Protein AF-A0A5B1QFN9-F1 (afdb_monomer_lite)

Radius of gyration: 28.28 Å; chains: 1; bounding box: 83×27×73 Å

Structure (mmCIF, N/CA/C/O backbone):
data_AF-A0A5B1QFN9-F1
#
_entry.id   AF-A0A5B1QFN9-F1
#
loop_
_atom_site.group_PDB
_atom_site.id
_atom_site.type_symbol
_atom_site.label_atom_id
_atom_site.label_alt_id
_atom_site.label_comp_id
_atom_site.label_asym_id
_atom_site.label_entity_id
_atom_site.label_seq_id
_atom_site.pdbx_PDB_ins_code
_atom_site.Cartn_x
_atom_site.Cartn_y
_atom_site.Cartn_z
_atom_site.occupancy
_atom_site.B_iso_or_equiv
_atom_site.auth_seq_id
_atom_site.auth_comp_id
_atom_site.auth_asym_id
_atom_site.auth_atom_id
_atom_site.pdbx_PDB_model_num
ATOM 1 N N . MET A 1 1 ? -43.220 0.569 51.135 1.00 48.66 1 MET A N 1
ATOM 2 C CA . MET A 1 1 ? -42.879 -0.271 49.965 1.00 48.66 1 MET A CA 1
ATOM 3 C C . MET A 1 1 ? -41.743 0.400 49.202 1.00 48.66 1 MET A C 1
ATOM 5 O O . MET A 1 1 ? -41.890 1.586 48.935 1.00 48.66 1 MET A O 1
ATOM 9 N N . PRO A 1 2 ? -40.614 -0.271 48.910 1.00 59.47 2 PRO A N 1
ATOM 10 C CA . PRO A 1 2 ? -39.518 0.336 48.161 1.00 59.47 2 PRO A CA 1
ATOM 11 C C . PRO A 1 2 ? -39.712 0.124 46.651 1.00 59.47 2 PRO A C 1
ATOM 13 O O . PRO A 1 2 ? -39.983 -0.985 46.197 1.00 59.47 2 PRO A O 1
ATOM 16 N N . THR A 1 3 ? -39.586 1.192 45.869 1.00 63.12 3 THR A N 1
ATOM 17 C CA . THR A 1 3 ? -39.657 1.191 44.402 1.00 63.12 3 THR A CA 1
ATOM 18 C C . THR A 1 3 ? -38.321 0.739 43.803 1.00 63.12 3 THR A C 1
ATOM 20 O O . THR A 1 3 ? -37.258 1.255 44.151 1.00 63.12 3 THR A O 1
ATOM 23 N N . ALA A 1 4 ? -38.364 -0.251 42.908 1.00 62.91 4 ALA A N 1
ATOM 24 C CA . ALA A 1 4 ? -37.182 -0.834 42.277 1.00 62.91 4 ALA A CA 1
ATOM 25 C C . ALA A 1 4 ? -36.519 0.151 41.292 1.00 62.91 4 ALA A C 1
ATOM 27 O O . ALA A 1 4 ? -37.190 0.763 40.460 1.00 62.91 4 ALA A O 1
ATOM 28 N N . ARG A 1 5 ? -35.189 0.297 41.374 1.00 65.00 5 ARG A N 1
ATOM 29 C CA . ARG A 1 5 ? -34.385 1.103 40.441 1.00 65.00 5 ARG A CA 1
ATOM 30 C C . ARG A 1 5 ? -34.272 0.384 39.096 1.00 65.00 5 ARG A C 1
ATOM 32 O O . ARG A 1 5 ? -33.778 -0.735 39.031 1.00 65.00 5 ARG A O 1
ATOM 39 N N . SER A 1 6 ? -34.710 1.060 38.036 1.00 72.50 6 SER A N 1
ATOM 40 C CA . SER A 1 6 ? -34.591 0.619 36.644 1.00 72.50 6 SER A CA 1
ATOM 41 C C . SER A 1 6 ? -33.120 0.449 36.242 1.00 72.50 6 SER A C 1
ATOM 43 O O . SER A 1 6 ? -32.360 1.417 36.199 1.00 72.50 6 SER A O 1
ATOM 45 N N . SER A 1 7 ? -32.714 -0.788 35.955 1.00 68.12 7 SER A N 1
ATOM 46 C CA . SER A 1 7 ? -31.404 -1.151 35.413 1.00 68.12 7 SER A CA 1
ATOM 47 C C . SER A 1 7 ? -31.404 -0.965 33.895 1.00 68.12 7 SER A C 1
ATOM 49 O O . SER A 1 7 ? -31.585 -1.921 33.139 1.00 68.12 7 SER A O 1
ATOM 51 N N . ARG A 1 8 ? -31.260 0.275 33.420 1.00 73.06 8 ARG A N 1
ATOM 52 C CA . ARG A 1 8 ? -31.105 0.514 31.981 1.00 73.06 8 ARG A CA 1
ATOM 53 C C . ARG A 1 8 ? -29.687 0.105 31.555 1.00 73.06 8 ARG A C 1
ATOM 55 O O . ARG A 1 8 ? -28.740 0.571 32.187 1.00 73.06 8 ARG A O 1
ATOM 62 N N . PRO A 1 9 ? -29.514 -0.725 30.511 1.00 71.38 9 PRO A N 1
ATOM 63 C CA . PRO A 1 9 ? -28.191 -1.028 29.982 1.00 71.38 9 PRO A CA 1
ATOM 64 C C . PRO A 1 9 ? -27.549 0.262 29.470 1.00 71.38 9 PRO A C 1
ATOM 66 O O . PRO A 1 9 ? -28.173 1.007 28.710 1.00 71.38 9 PRO A O 1
ATOM 69 N N . THR A 1 10 ? -26.323 0.543 29.901 1.00 72.31 10 THR A N 1
ATOM 70 C CA . THR A 1 10 ? -25.545 1.677 29.397 1.00 72.31 10 THR A CA 1
ATOM 71 C C . THR A 1 10 ? -25.329 1.493 27.891 1.00 72.31 10 THR A C 1
ATOM 73 O O . THR A 1 10 ? -24.894 0.412 27.483 1.00 72.31 10 THR A O 1
ATOM 76 N N . PRO A 1 11 ? -25.634 2.496 27.046 1.00 73.44 11 PRO A N 1
ATOM 77 C CA . PRO A 1 11 ? -25.344 2.402 25.622 1.00 73.44 11 PRO A CA 1
ATOM 78 C C . PRO A 1 11 ? -23.832 2.226 25.406 1.00 73.44 11 PRO A C 1
ATOM 80 O O . PRO A 1 11 ? -23.038 2.763 26.187 1.00 73.44 11 PRO A O 1
ATOM 83 N N . PRO A 1 12 ? -23.415 1.474 24.371 1.00 73.44 12 PRO A N 1
ATOM 84 C CA . PRO A 1 12 ? -22.004 1.319 24.058 1.00 73.44 12 PRO A CA 1
ATOM 85 C C . PRO A 1 12 ? -21.368 2.698 23.827 1.00 73.44 12 PRO A C 1
ATOM 87 O O . PRO A 1 12 ? -22.040 3.604 23.319 1.00 73.44 12 PRO A O 1
ATOM 90 N N . PRO A 1 13 ? -20.092 2.880 24.210 1.00 71.62 13 PRO A N 1
ATOM 91 C CA . PRO A 1 13 ? -19.401 4.143 24.005 1.00 71.62 13 PRO A CA 1
ATOM 92 C C . PRO A 1 13 ? -19.479 4.539 22.523 1.00 71.62 13 PRO A C 1
ATOM 94 O O . PRO A 1 13 ? -19.381 3.663 21.655 1.00 71.62 13 PRO A O 1
ATOM 97 N N . PRO A 1 14 ? -19.673 5.833 22.214 1.00 68.25 14 PRO A N 1
ATOM 98 C CA . PRO A 1 14 ? -19.771 6.292 20.837 1.00 68.25 14 PRO A CA 1
ATOM 99 C C . PRO A 1 14 ? -18.513 5.867 20.080 1.00 68.25 14 PRO A C 1
ATOM 101 O O . PRO A 1 14 ? -17.394 6.098 20.545 1.00 68.25 14 PRO A O 1
ATOM 104 N N . ALA A 1 15 ? -18.702 5.208 18.934 1.00 67.50 15 ALA A N 1
ATOM 105 C CA . ALA A 1 15 ? -17.606 4.798 18.069 1.00 67.50 15 ALA A CA 1
ATOM 106 C C . ALA A 1 15 ? -16.735 6.027 17.782 1.00 67.50 15 ALA A C 1
ATOM 108 O O . ALA A 1 15 ? -17.229 7.025 17.255 1.00 67.50 15 ALA A O 1
ATOM 109 N N . ALA A 1 16 ? -15.467 5.973 18.200 1.00 66.31 16 ALA A N 1
ATOM 110 C CA . ALA A 1 16 ? -14.538 7.078 18.030 1.00 66.31 16 ALA A CA 1
ATOM 111 C C . ALA A 1 16 ? -14.548 7.534 16.568 1.00 66.31 16 ALA A C 1
ATOM 113 O O . ALA A 1 16 ? -14.482 6.710 15.653 1.00 66.31 16 ALA A O 1
ATOM 114 N N . ASP A 1 17 ? -14.668 8.845 16.385 1.00 72.12 17 ASP A N 1
ATOM 115 C CA . ASP A 1 17 ? -14.858 9.500 15.098 1.00 72.12 17 ASP A CA 1
ATOM 116 C C . ASP A 1 17 ? -13.849 8.959 14.073 1.00 72.12 17 ASP A C 1
ATOM 118 O O . ASP A 1 17 ? -12.637 9.132 14.227 1.00 72.12 17 ASP A O 1
ATOM 122 N N . VAL A 1 18 ? -14.339 8.257 13.044 1.00 65.94 18 VAL A N 1
ATOM 123 C CA . VAL A 1 18 ? -13.500 7.525 12.071 1.00 65.94 18 VAL A CA 1
ATOM 124 C C . VAL A 1 18 ? -12.481 8.459 11.408 1.00 65.94 18 VAL A C 1
ATOM 126 O O . VAL A 1 18 ? -11.384 8.038 11.047 1.00 65.94 18 VAL A O 1
ATOM 129 N N . ARG A 1 19 ? -12.804 9.756 11.331 1.00 71.50 19 ARG A N 1
ATOM 130 C CA . ARG A 1 19 ? -11.955 10.813 10.766 1.00 71.50 19 ARG A CA 1
ATOM 131 C C . ARG A 1 19 ? -10.745 11.184 11.629 1.00 71.50 19 ARG A C 1
ATOM 133 O O . ARG A 1 19 ? -9.827 11.813 11.122 1.00 71.50 19 ARG A O 1
ATOM 140 N N . LYS A 1 20 ? -10.728 10.820 12.916 1.00 79.62 20 LYS A N 1
ATOM 141 C CA . LYS A 1 20 ? -9.627 11.123 13.852 1.00 79.62 20 LYS A CA 1
ATOM 142 C C . LYS A 1 20 ? -8.640 9.964 14.020 1.00 79.62 20 LYS A C 1
ATOM 144 O O . LYS A 1 20 ? -7.712 10.055 14.820 1.00 79.62 20 LYS A O 1
ATOM 149 N N . ARG A 1 21 ? -8.838 8.855 13.300 1.00 77.12 21 ARG A N 1
ATOM 150 C CA . ARG A 1 21 ? -8.025 7.643 13.431 1.00 77.12 21 ARG A CA 1
ATOM 151 C C . ARG A 1 21 ? -6.773 7.720 12.554 1.00 77.12 21 ARG A C 1
ATOM 153 O O . ARG A 1 21 ? -6.854 8.083 11.385 1.00 77.12 21 ARG A O 1
ATOM 160 N N . SER A 1 22 ? -5.616 7.345 13.103 1.00 87.62 22 SER A N 1
ATOM 161 C CA . SER A 1 22 ? -4.382 7.245 12.314 1.00 87.62 22 SER A CA 1
ATOM 162 C C . SER A 1 22 ? -4.507 6.155 11.246 1.00 87.62 22 SER A C 1
ATOM 164 O O . SER A 1 22 ? -5.183 5.144 11.453 1.00 87.62 22 SER A O 1
ATOM 166 N N . LEU A 1 23 ? -3.821 6.327 10.111 1.00 87.12 23 LEU A N 1
ATOM 167 C CA . LEU A 1 23 ? -3.836 5.351 9.012 1.00 87.12 23 LEU A CA 1
ATOM 168 C C . LEU A 1 23 ? -3.435 3.946 9.486 1.00 87.12 23 LEU A C 1
ATOM 170 O O . LEU A 1 23 ? -4.043 2.960 9.079 1.00 87.12 23 LEU A O 1
ATOM 174 N N . TRP A 1 24 ? -2.487 3.861 10.422 1.00 85.75 24 TRP A N 1
ATOM 175 C CA . TRP A 1 24 ? -2.081 2.608 11.057 1.00 85.75 24 TRP A CA 1
ATOM 176 C C . TRP A 1 24 ? -3.178 1.976 11.906 1.00 85.75 24 TRP A C 1
ATOM 178 O O . TRP A 1 24 ? -3.423 0.772 11.808 1.00 85.75 24 TRP A O 1
ATOM 188 N N . ALA A 1 25 ? -3.870 2.777 12.717 1.00 85.06 25 ALA A N 1
ATOM 189 C CA . ALA A 1 25 ? -4.971 2.280 13.524 1.00 85.06 25 ALA A CA 1
ATOM 190 C C . ALA A 1 25 ? -6.144 1.827 12.643 1.00 85.06 25 ALA A C 1
ATOM 192 O O . ALA A 1 25 ? -6.845 0.892 13.028 1.00 85.06 25 ALA A O 1
ATOM 193 N N . SER A 1 26 ? -6.361 2.464 11.489 1.00 86.31 26 SER A N 1
ATOM 194 C CA . SER A 1 26 ? -7.338 2.029 10.487 1.00 86.31 26 SER A CA 1
ATOM 195 C C . SER A 1 26 ? -6.897 0.724 9.823 1.00 86.31 26 SER A C 1
ATOM 197 O O . SER A 1 26 ? -7.663 -0.234 9.813 1.00 86.31 26 SER A O 1
ATOM 199 N N . TYR A 1 27 ? -5.639 0.623 9.383 1.00 86.69 27 TYR A N 1
ATOM 200 C CA . TYR A 1 27 ? -5.077 -0.591 8.781 1.00 86.69 27 TYR A CA 1
ATOM 201 C C . TYR A 1 27 ? -5.132 -1.812 9.710 1.00 86.69 27 TYR A C 1
ATOM 203 O O . TYR A 1 27 ? -5.379 -2.926 9.254 1.00 86.69 27 TYR A O 1
ATOM 211 N N . ALA A 1 28 ? -4.935 -1.620 11.018 1.00 87.88 28 ALA A N 1
ATOM 212 C CA . ALA A 1 28 ? -5.005 -2.698 12.003 1.00 87.88 28 ALA A CA 1
ATOM 213 C C . ALA A 1 28 ? -6.415 -3.297 12.166 1.00 87.88 28 ALA A C 1
ATOM 215 O O . ALA A 1 28 ? -6.532 -4.462 12.535 1.00 87.88 28 ALA A O 1
ATOM 216 N N . VAL A 1 29 ? -7.470 -2.526 11.879 1.00 90.12 29 VAL A N 1
ATOM 217 C CA . VAL A 1 29 ? -8.874 -2.972 11.982 1.00 90.12 29 VAL A CA 1
ATOM 218 C C . VAL A 1 29 ? -9.378 -3.632 10.700 1.00 90.12 29 VAL A C 1
ATOM 220 O O . VAL A 1 29 ? -10.420 -4.285 10.713 1.00 90.12 29 VAL A O 1
ATOM 223 N N . LEU A 1 30 ? -8.650 -3.503 9.589 1.00 89.00 30 LEU A N 1
ATOM 224 C CA . LEU A 1 30 ? -9.064 -4.113 8.331 1.00 89.00 30 LEU A CA 1
ATOM 225 C C . LEU A 1 30 ? -9.088 -5.653 8.425 1.00 89.00 30 LEU A C 1
ATOM 227 O O . LEU A 1 30 ? -8.208 -6.251 9.052 1.00 89.00 30 LEU A O 1
ATOM 231 N N . PRO A 1 31 ? -10.035 -6.321 7.736 1.00 90.50 31 PRO A N 1
ATOM 232 C CA . PRO A 1 31 ? -10.040 -7.774 7.606 1.00 90.50 31 PRO A CA 1
ATOM 233 C C . PRO A 1 31 ? -8.726 -8.295 7.016 1.00 90.50 31 PRO A C 1
ATOM 235 O O . PRO A 1 31 ? -8.135 -7.661 6.137 1.00 90.50 31 PRO A O 1
ATOM 238 N N . ALA A 1 32 ? -8.301 -9.489 7.439 1.00 92.00 32 ALA A N 1
ATOM 239 C CA . ALA A 1 32 ? -7.034 -10.093 7.012 1.00 92.00 32 ALA A CA 1
ATOM 240 C C . ALA A 1 32 ? -6.878 -10.145 5.480 1.00 92.00 32 ALA A C 1
ATOM 242 O O . ALA A 1 32 ? -5.814 -9.836 4.950 1.00 92.00 32 ALA A O 1
ATOM 243 N N . LYS A 1 33 ? -7.967 -10.445 4.761 1.00 93.88 33 LYS A N 1
ATOM 244 C CA . LYS A 1 33 ? -7.998 -10.501 3.293 1.00 93.88 33 LYS A CA 1
ATOM 245 C C . LYS A 1 33 ? -7.723 -9.139 2.640 1.00 93.88 33 LYS A C 1
ATOM 247 O O . LYS A 1 33 ? -7.004 -9.072 1.650 1.00 93.88 33 LYS A O 1
ATOM 252 N N . THR A 1 34 ? -8.242 -8.051 3.211 1.00 92.75 34 THR A N 1
ATOM 253 C CA . THR A 1 34 ? -8.013 -6.690 2.702 1.00 92.75 34 THR A CA 1
ATOM 254 C C . THR A 1 34 ? -6.591 -6.224 2.994 1.00 92.75 34 THR A C 1
ATOM 256 O O . THR A 1 34 ? -5.956 -5.639 2.125 1.00 92.75 34 THR A O 1
ATOM 259 N N . ARG A 1 35 ? -6.059 -6.532 4.186 1.00 93.56 35 ARG A N 1
ATOM 260 C CA . ARG A 1 35 ? -4.654 -6.247 4.531 1.00 93.56 35 ARG A CA 1
ATOM 261 C C . ARG A 1 35 ? -3.705 -6.960 3.569 1.00 93.56 35 ARG A C 1
ATOM 263 O O . ARG A 1 35 ? -2.814 -6.323 3.020 1.00 93.56 35 ARG A O 1
ATOM 270 N N . LEU A 1 36 ? -3.973 -8.237 3.288 1.00 95.06 36 LEU A N 1
ATOM 271 C CA . LEU A 1 36 ? -3.219 -9.015 2.308 1.00 95.06 36 LEU A CA 1
ATOM 272 C C . LEU A 1 36 ? -3.282 -8.383 0.913 1.00 95.06 36 LEU A C 1
ATOM 274 O O . LEU A 1 36 ? -2.244 -8.218 0.286 1.00 95.06 36 LEU A O 1
ATOM 278 N N . GLY A 1 37 ? -4.469 -7.981 0.450 1.00 96.00 37 GLY A N 1
ATOM 279 C CA . GLY A 1 37 ? -4.630 -7.312 -0.844 1.00 96.00 37 GLY A CA 1
ATOM 280 C C . GLY A 1 37 ? -3.852 -5.997 -0.944 1.00 96.00 37 GLY A C 1
ATOM 281 O O . GLY A 1 37 ? -3.194 -5.755 -1.951 1.00 96.00 37 GLY A O 1
ATOM 282 N N . ILE A 1 38 ? -3.863 -5.181 0.115 1.00 94.94 38 ILE A N 1
ATOM 283 C CA . ILE A 1 38 ? -3.081 -3.937 0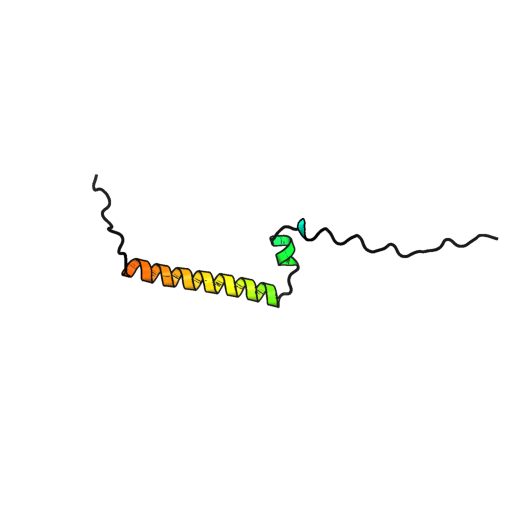.178 1.00 94.94 38 ILE A CA 1
ATOM 284 C C . ILE A 1 38 ? -1.583 -4.245 0.103 1.00 94.94 38 ILE A C 1
ATOM 286 O O . ILE A 1 38 ? -0.880 -3.641 -0.703 1.00 94.94 38 ILE A O 1
ATOM 290 N N . SER A 1 39 ? -1.089 -5.200 0.896 1.00 93.94 39 SER A N 1
ATOM 291 C CA . SER A 1 39 ? 0.322 -5.601 0.854 1.00 93.94 39 SER A CA 1
ATOM 292 C C . SER A 1 39 ? 0.728 -6.142 -0.518 1.00 93.94 39 SER A C 1
ATOM 294 O O . SER A 1 39 ? 1.798 -5.797 -1.014 1.00 93.94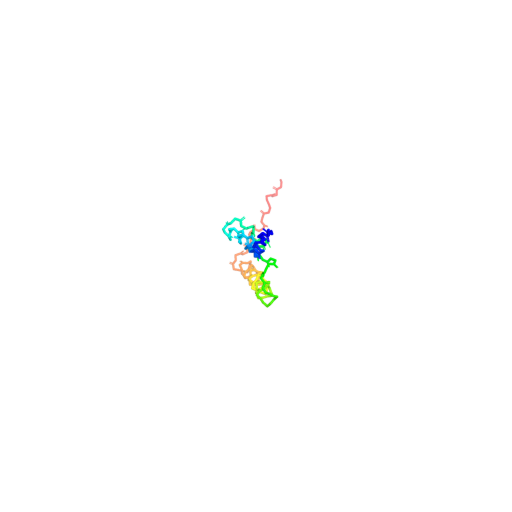 39 SER A O 1
ATOM 296 N N . LEU A 1 40 ? -0.135 -6.936 -1.157 1.00 96.81 40 LEU A N 1
ATOM 297 C CA . LEU A 1 40 ? 0.109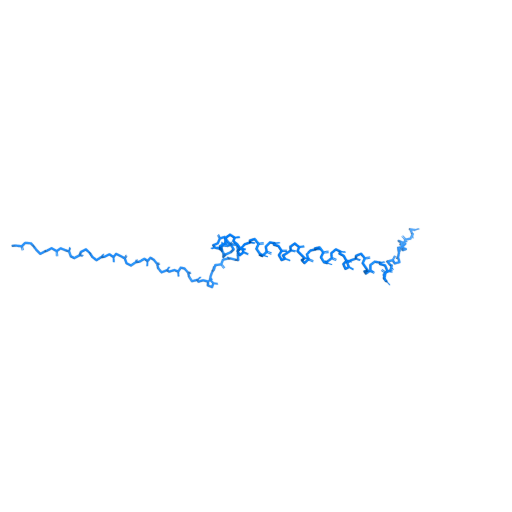 -7.464 -2.498 1.00 96.81 40 LEU A CA 1
ATOM 298 C C . LEU A 1 40 ? 0.165 -6.342 -3.542 1.00 96.81 40 LEU A C 1
ATOM 300 O O . LEU A 1 40 ? 1.039 -6.350 -4.401 1.00 96.81 40 LEU A O 1
ATOM 304 N N . GLY A 1 41 ? -0.731 -5.356 -3.441 1.00 96.69 41 GLY A N 1
ATOM 305 C CA . GLY A 1 41 ? -0.739 -4.183 -4.314 1.00 96.69 41 GLY A CA 1
ATOM 306 C C . GLY A 1 41 ? 0.533 -3.348 -4.173 1.00 96.69 41 GLY A C 1
ATOM 307 O O . GLY A 1 41 ? 1.150 -3.003 -5.176 1.00 96.69 41 GLY A O 1
ATOM 308 N N . VAL A 1 42 ? 0.977 -3.088 -2.939 1.00 96.56 42 VAL A N 1
ATOM 309 C CA . VAL A 1 42 ? 2.245 -2.380 -2.682 1.00 96.56 42 VAL A CA 1
ATOM 310 C C . VAL A 1 42 ? 3.431 -3.153 -3.263 1.00 96.56 42 VAL A C 1
ATOM 312 O O . VAL A 1 42 ? 4.294 -2.559 -3.904 1.00 96.56 42 VAL A O 1
ATOM 315 N N . CYS A 1 43 ? 3.457 -4.477 -3.095 1.00 97.25 43 CYS A N 1
ATOM 316 C CA . CYS A 1 43 ? 4.501 -5.325 -3.665 1.00 97.25 43 CYS A CA 1
ATOM 317 C C . CYS A 1 43 ? 4.507 -5.279 -5.202 1.00 97.25 43 CYS A C 1
ATOM 319 O O . CYS A 1 43 ? 5.564 -5.103 -5.803 1.00 97.25 43 CYS A O 1
ATOM 321 N N . ALA A 1 44 ? 3.336 -5.360 -5.839 1.00 97.44 44 ALA A N 1
ATOM 322 C CA . ALA A 1 44 ? 3.214 -5.281 -7.292 1.00 97.44 44 ALA A CA 1
ATOM 323 C C . ALA A 1 44 ? 3.711 -3.936 -7.844 1.00 97.44 44 ALA A C 1
ATOM 325 O O . ALA A 1 44 ? 4.440 -3.913 -8.833 1.00 97.44 44 ALA A O 1
ATOM 326 N N . VAL A 1 45 ? 3.375 -2.823 -7.181 1.00 97.50 45 VAL A N 1
ATOM 327 C CA . VAL A 1 45 ? 3.866 -1.489 -7.561 1.00 97.50 45 VAL A CA 1
ATOM 328 C C . VAL A 1 45 ? 5.383 -1.394 -7.408 1.00 97.50 45 VAL A C 1
ATOM 330 O O . VAL A 1 45 ? 6.045 -0.862 -8.294 1.00 97.50 45 VAL A O 1
ATOM 333 N N . ALA A 1 46 ? 5.951 -1.937 -6.327 1.00 96.56 46 ALA A N 1
ATOM 334 C CA . ALA A 1 46 ? 7.398 -1.942 -6.123 1.00 96.56 46 ALA A CA 1
ATOM 335 C C . ALA A 1 46 ? 8.130 -2.737 -7.217 1.00 96.56 46 ALA A C 1
ATOM 337 O O . ALA A 1 46 ? 9.098 -2.242 -7.789 1.00 96.56 46 ALA A O 1
ATOM 338 N N . LEU A 1 47 ? 7.639 -3.935 -7.553 1.00 97.00 47 LEU A N 1
ATOM 339 C CA . LEU A 1 47 ? 8.207 -4.754 -8.628 1.00 97.00 47 LEU A CA 1
ATOM 340 C C . LEU A 1 47 ? 8.108 -4.059 -9.990 1.00 97.00 47 LEU A C 1
ATOM 342 O O . LEU A 1 47 ? 9.078 -4.049 -10.743 1.00 97.00 47 LEU A O 1
ATOM 346 N N . ALA A 1 48 ? 6.963 -3.441 -10.289 1.00 96.19 48 ALA A N 1
ATOM 347 C CA . ALA A 1 48 ? 6.795 -2.660 -11.508 1.00 96.19 48 ALA A CA 1
ATOM 348 C C . ALA A 1 48 ? 7.765 -1.469 -11.555 1.00 96.19 48 ALA A C 1
ATOM 350 O O . ALA A 1 48 ? 8.362 -1.215 -12.595 1.00 96.19 48 ALA A O 1
ATOM 351 N N . GLY A 1 49 ? 7.964 -0.772 -10.433 1.00 94.62 49 GLY A N 1
ATOM 352 C CA . GLY A 1 49 ? 8.910 0.338 -10.328 1.00 94.62 49 GLY A CA 1
ATOM 353 C C . GLY A 1 49 ? 10.355 -0.082 -10.597 1.00 94.62 49 GLY A C 1
ATOM 354 O O . GLY A 1 49 ? 11.046 0.600 -11.346 1.00 94.62 49 GLY A O 1
ATOM 355 N N . ILE A 1 50 ? 10.786 -1.226 -10.053 1.00 95.12 50 ILE A N 1
ATOM 356 C CA . ILE A 1 50 ? 12.117 -1.793 -10.331 1.00 95.12 50 ILE A CA 1
ATOM 357 C C . ILE A 1 50 ? 12.258 -2.097 -11.825 1.00 95.12 50 ILE A C 1
ATOM 359 O O . ILE A 1 50 ? 13.201 -1.637 -12.458 1.00 95.12 50 ILE A O 1
ATOM 363 N N . PHE A 1 51 ? 11.284 -2.794 -12.414 1.00 92.69 51 PHE A N 1
ATOM 364 C CA . PHE A 1 51 ? 11.334 -3.144 -13.834 1.00 92.69 51 PHE A CA 1
ATOM 365 C C . PHE A 1 51 ? 11.371 -1.910 -14.748 1.00 92.69 51 PHE A C 1
ATOM 367 O O . PHE A 1 51 ? 12.076 -1.888 -15.755 1.00 92.69 51 PHE A O 1
ATOM 374 N N . VAL A 1 52 ? 10.615 -0.868 -14.397 1.00 92.56 52 VAL A N 1
ATOM 375 C CA . VAL A 1 52 ? 10.627 0.408 -15.118 1.00 92.56 52 VAL A CA 1
ATOM 376 C C . VAL A 1 52 ? 11.976 1.114 -14.965 1.00 92.56 52 VAL A C 1
ATOM 378 O O . VAL A 1 52 ? 12.475 1.635 -15.958 1.00 92.56 52 VAL A O 1
ATOM 381 N N . SER A 1 53 ? 12.598 1.084 -13.780 1.00 88.31 53 SER A N 1
ATOM 382 C CA . SER A 1 53 ? 13.951 1.622 -13.556 1.00 88.31 53 SER A CA 1
ATOM 383 C C . SER A 1 53 ? 14.973 0.962 -14.480 1.00 88.31 53 SER A C 1
ATOM 385 O O . SER A 1 53 ? 15.699 1.658 -15.183 1.00 88.31 53 SER A O 1
ATOM 387 N N . ASP A 1 54 ? 14.948 -0.370 -14.576 1.00 87.75 54 ASP A N 1
ATOM 388 C CA . ASP A 1 54 ? 15.851 -1.124 -15.452 1.00 87.75 54 ASP A CA 1
ATOM 389 C C . ASP A 1 54 ? 15.650 -0.793 -16.939 1.00 87.75 54 ASP A C 1
ATOM 391 O O . ASP A 1 54 ? 16.550 -1.006 -17.750 1.00 87.75 54 ASP A O 1
ATOM 395 N N . GLN A 1 55 ? 14.456 -0.352 -17.341 1.00 86.12 55 GLN A N 1
ATOM 396 C CA . GLN A 1 55 ? 14.183 0.077 -18.716 1.00 86.12 55 GLN A CA 1
ATOM 397 C C . GLN A 1 55 ? 14.639 1.516 -18.958 1.00 86.12 55 GLN A C 1
ATOM 399 O O . GLN A 1 55 ? 15.277 1.785 -19.971 1.00 86.12 55 GLN A O 1
ATOM 404 N N . LEU A 1 56 ? 14.390 2.414 -18.003 1.00 84.69 56 LEU A N 1
ATOM 405 C CA . LEU A 1 56 ? 14.880 3.792 -18.045 1.00 84.69 56 LEU A CA 1
ATOM 406 C C . LEU A 1 56 ? 16.404 3.853 -18.143 1.00 84.69 56 LEU A C 1
ATOM 408 O O . LEU A 1 56 ? 16.917 4.651 -18.916 1.00 84.69 56 LEU A O 1
ATOM 412 N N . GLU A 1 57 ? 17.126 2.990 -17.431 1.00 80.19 57 GLU A N 1
ATOM 413 C CA . GLU A 1 57 ? 18.590 2.920 -17.526 1.00 80.19 57 GLU A CA 1
ATOM 414 C C . GLU A 1 57 ? 19.087 2.469 -18.909 1.00 80.19 57 GLU A C 1
ATOM 416 O O . GLU A 1 57 ? 20.167 2.878 -19.336 1.00 80.19 57 GLU A O 1
ATOM 421 N N . LYS A 1 58 ? 18.311 1.650 -19.635 1.00 80.31 58 LYS A N 1
ATOM 422 C CA . LYS A 1 58 ? 18.655 1.231 -21.006 1.00 80.31 58 LYS A CA 1
ATOM 423 C C . LYS A 1 58 ? 18.411 2.343 -22.022 1.00 80.31 58 LYS A C 1
ATOM 425 O O . LYS A 1 58 ? 19.207 2.502 -22.944 1.00 80.31 58 LYS A O 1
ATOM 430 N N . ASP A 1 59 ? 17.317 3.082 -21.856 1.00 81.31 59 ASP A N 1
ATOM 431 C CA . ASP A 1 59 ? 16.896 4.123 -22.797 1.00 81.31 59 ASP A CA 1
ATOM 432 C C . ASP A 1 59 ? 17.597 5.469 -22.535 1.00 81.31 59 ASP A C 1
ATOM 434 O O . ASP A 1 59 ? 17.808 6.256 -23.458 1.00 81.31 59 ASP A O 1
ATOM 438 N N . MET A 1 60 ? 17.980 5.733 -21.283 1.00 76.00 60 MET A N 1
ATOM 439 C CA . MET A 1 60 ? 18.712 6.921 -20.843 1.00 76.00 60 MET A CA 1
ATOM 440 C C . MET A 1 60 ? 19.934 6.501 -20.018 1.00 76.00 60 MET A C 1
ATOM 442 O O . MET A 1 60 ? 19.902 6.570 -18.784 1.00 76.00 60 MET A O 1
ATOM 446 N N . PRO A 1 61 ? 21.024 6.066 -20.676 1.00 70.19 61 PRO A N 1
ATOM 447 C CA . PRO A 1 61 ? 22.262 5.776 -19.974 1.00 70.19 61 PRO A CA 1
ATOM 448 C C . PRO A 1 61 ? 22.731 7.043 -19.257 1.00 70.19 61 PRO A C 1
ATOM 450 O O . PRO A 1 61 ? 22.853 8.110 -19.860 1.00 70.19 61 PRO A O 1
ATOM 453 N N . ALA A 1 62 ? 22.972 6.939 -17.952 1.00 69.88 62 ALA A N 1
ATOM 454 C CA . ALA A 1 62 ? 23.582 8.028 -17.211 1.00 69.88 62 ALA A CA 1
ATOM 455 C C . ALA A 1 62 ? 24.989 8.254 -17.779 1.00 69.88 62 ALA A C 1
ATOM 457 O O . ALA A 1 62 ? 25.813 7.339 -17.743 1.00 69.88 62 ALA A O 1
ATOM 458 N N . ASP A 1 63 ? 25.269 9.455 -18.290 1.00 67.81 63 ASP A N 1
ATOM 459 C CA . ASP A 1 63 ? 26.624 9.872 -18.647 1.00 67.81 63 ASP A CA 1
ATOM 460 C C . ASP A 1 63 ? 27.477 9.861 -17.373 1.00 67.81 63 ASP A C 1
ATOM 462 O O . ASP A 1 63 ? 27.580 10.844 -16.636 1.00 67.81 63 ASP A O 1
ATOM 466 N N . SER A 1 64 ? 28.077 8.712 -17.070 1.00 65.44 64 SER A N 1
ATOM 467 C CA . SER A 1 64 ? 28.974 8.524 -15.941 1.00 65.44 64 SER A CA 1
ATOM 468 C C . SER A 1 64 ? 30.324 9.161 -16.265 1.00 65.44 64 SER A C 1
ATOM 470 O O . SER A 1 64 ? 31.328 8.473 -16.445 1.00 65.44 64 SER A O 1
ATOM 472 N N . THR A 1 65 ? 30.354 10.488 -16.354 1.00 63.25 65 THR A N 1
ATOM 473 C CA . THR A 1 65 ? 31.594 11.259 -16.289 1.00 63.25 65 THR A CA 1
ATOM 474 C C . THR A 1 65 ? 31.651 11.903 -14.907 1.00 63.25 65 THR A C 1
ATOM 476 O O . THR A 1 65 ? 31.061 12.964 -14.704 1.00 63.25 65 THR A O 1
ATOM 479 N N . PRO A 1 66 ? 32.312 11.286 -13.911 1.00 71.19 66 PRO A N 1
ATOM 480 C CA . PRO A 1 66 ? 32.679 12.036 -12.719 1.00 71.19 66 PRO A CA 1
ATOM 481 C C . PRO A 1 66 ? 33.637 13.162 -13.152 1.00 71.19 66 PRO A C 1
ATOM 483 O O . PRO A 1 66 ? 34.528 12.898 -13.967 1.00 71.19 66 PRO A O 1
ATOM 486 N N . PRO A 1 67 ? 33.502 14.408 -12.653 1.00 70.25 67 PRO A N 1
ATOM 487 C CA . PRO A 1 67 ? 34.544 15.403 -12.860 1.00 70.25 67 PRO A CA 1
ATOM 488 C C . PRO A 1 67 ? 35.845 14.842 -12.275 1.00 70.25 67 PRO A C 1
ATOM 490 O O . PRO A 1 67 ? 35.938 14.566 -11.078 1.00 70.25 67 PRO A O 1
ATOM 493 N N . LYS A 1 68 ? 36.824 14.596 -13.151 1.00 68.44 68 LYS A N 1
ATOM 494 C CA . LYS A 1 68 ? 38.180 14.221 -12.751 1.00 68.44 68 LYS A CA 1
ATOM 495 C C . LYS A 1 68 ? 38.777 15.412 -11.980 1.00 68.44 68 LYS A C 1
ATOM 497 O O . LYS A 1 68 ? 38.622 16.528 -12.476 1.00 68.44 68 LYS A O 1
ATOM 502 N N . PRO A 1 69 ? 39.378 15.197 -10.793 1.00 68.75 69 PRO A N 1
ATOM 503 C CA . PRO A 1 69 ? 39.990 16.276 -10.019 1.00 68.75 69 PRO A CA 1
ATOM 504 C C . PRO A 1 69 ? 41.111 16.974 -10.793 1.00 68.75 69 PRO A C 1
ATOM 506 O O . PRO A 1 69 ? 41.760 16.301 -11.633 1.00 68.75 69 PRO A O 1
#

pLDDT: mean 81.14, std 12.32, range [48.66, 97.5]

Secondary structure (DSSP, 8-state):
-PPPP--PPPPPPPPP-GGGS-HHHHHHHS-HHHHHHHHH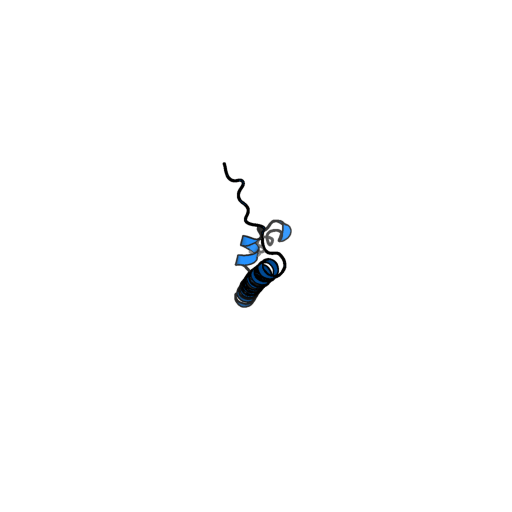HHHHHHHHHHHHHHHHHHHS---------

Foldseek 3Di: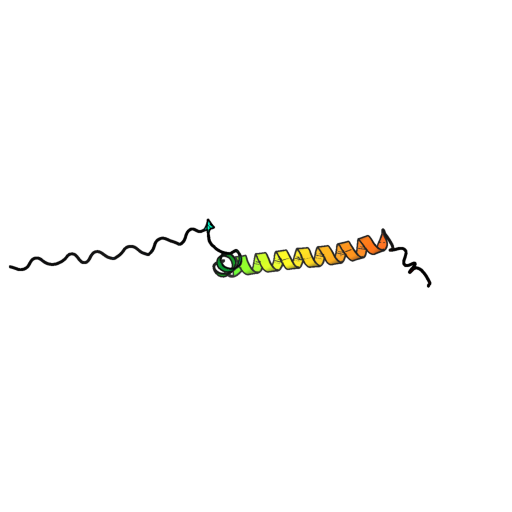
DDDDDDPDPDPDDPDPDPVPDDPVRVLVPDDPVVVVVVVVVVV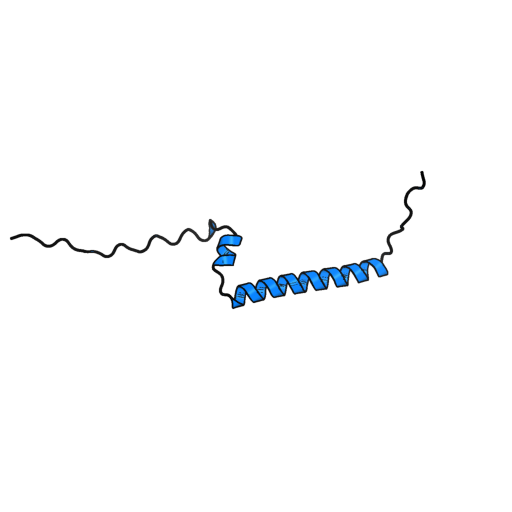VVVVVVVVVVVVCCVVDPPPPDDPDD

Sequence (69 aa):
MPTARSSRPTPPPPAADVRKRSLWASYAVLPAKTRLGISLGVCAVALAGIFVSDQLEKDMPADSTPPKP